Protein AF-A0A962MGS2-F1 (afdb_monomer_lite)

Structure (mmCIF, N/CA/C/O backbone):
data_AF-A0A962MGS2-F1
#
_entry.id   AF-A0A962MGS2-F1
#
loop_
_atom_site.group_PDB
_atom_site.id
_atom_site.type_symbol
_atom_site.label_atom_id
_atom_site.label_alt_id
_atom_site.label_comp_id
_atom_site.label_asym_id
_atom_site.label_entity_id
_atom_site.label_seq_id
_atom_site.pdbx_PDB_ins_code
_atom_site.Cartn_x
_atom_site.Cartn_y
_atom_site.Cartn_z
_atom_site.occupancy
_atom_site.B_iso_or_equiv
_atom_site.auth_seq_id
_atom_site.auth_comp_id
_atom_site.auth_asym_id
_atom_site.auth_atom_id
_atom_site.pdbx_PDB_model_num
ATOM 1 N N . MET A 1 1 ? 23.461 -25.907 -9.155 1.00 43.25 1 MET A N 1
ATOM 2 C CA . MET A 1 1 ? 22.920 -25.373 -10.423 1.00 43.25 1 MET A CA 1
ATOM 3 C C . MET A 1 1 ? 23.420 -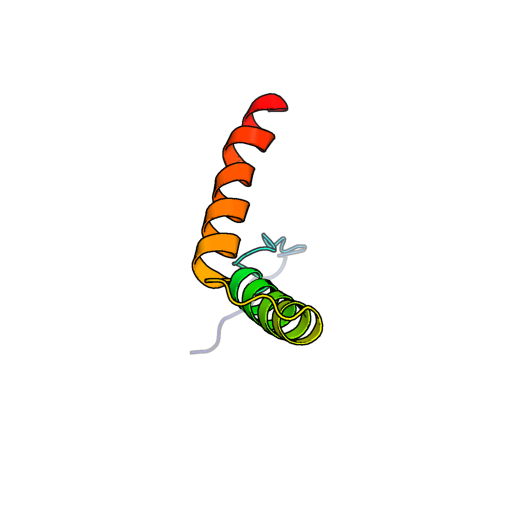23.944 -10.559 1.00 43.25 1 MET A C 1
ATOM 5 O O . MET A 1 1 ? 22.983 -23.098 -9.795 1.00 43.25 1 MET A O 1
ATOM 9 N N . SER A 1 2 ? 24.421 -23.711 -11.411 1.00 50.06 2 SER A N 1
ATOM 10 C CA . SER A 1 2 ? 24.987 -22.376 -11.649 1.00 50.06 2 SER A CA 1
ATOM 11 C C . SER A 1 2 ? 24.269 -21.766 -12.848 1.00 50.06 2 SER A C 1
ATOM 13 O O . SER A 1 2 ? 24.254 -22.383 -13.912 1.00 50.06 2 SER A O 1
ATOM 15 N N . ALA A 1 3 ? 23.621 -20.616 -12.670 1.00 59.44 3 ALA A N 1
ATOM 16 C CA . ALA A 1 3 ? 22.991 -19.902 -13.773 1.00 59.44 3 ALA A CA 1
ATOM 17 C C . ALA A 1 3 ? 24.080 -19.180 -14.575 1.00 59.44 3 ALA A C 1
ATOM 19 O O . ALA A 1 3 ? 24.728 -18.259 -14.079 1.00 59.44 3 ALA A O 1
ATOM 20 N N . THR A 1 4 ? 24.302 -19.605 -15.815 1.00 63.03 4 THR A N 1
ATOM 21 C CA . THR A 1 4 ? 25.169 -18.906 -16.763 1.00 63.03 4 THR A CA 1
ATOM 22 C C . THR A 1 4 ? 24.499 -17.592 -17.162 1.00 63.03 4 THR A C 1
ATOM 24 O O . THR A 1 4 ? 23.464 -17.591 -17.829 1.00 63.03 4 THR A O 1
ATOM 27 N N . VAL A 1 5 ? 25.074 -16.459 -16.754 1.00 66.38 5 VAL A N 1
ATOM 28 C CA . VAL A 1 5 ? 24.658 -15.143 -17.254 1.00 66.38 5 VAL A CA 1
ATOM 29 C C . VAL A 1 5 ? 25.003 -15.083 -18.743 1.00 66.38 5 VAL A C 1
ATOM 31 O O . VAL A 1 5 ? 26.172 -15.139 -19.120 1.00 66.38 5 VAL A O 1
ATOM 34 N N . SER A 1 6 ? 23.977 -15.013 -19.592 1.00 65.50 6 SER A N 1
ATOM 35 C CA . SER A 1 6 ? 24.141 -14.825 -21.038 1.00 65.50 6 SER A CA 1
ATOM 36 C C . SER A 1 6 ? 24.740 -13.440 -21.307 1.00 65.50 6 SER A C 1
ATOM 38 O O . SER A 1 6 ? 24.255 -12.459 -20.731 1.00 65.50 6 SER A O 1
ATOM 40 N N . PRO A 1 7 ? 25.772 -13.304 -22.159 1.00 72.44 7 PRO A N 1
ATOM 41 C CA . PRO A 1 7 ? 26.318 -11.992 -22.451 1.00 72.44 7 PRO A CA 1
ATOM 42 C C . PRO A 1 7 ? 25.274 -11.139 -23.196 1.00 72.44 7 PRO A C 1
ATOM 44 O O . PRO A 1 7 ? 24.736 -11.556 -24.218 1.00 72.44 7 PRO A O 1
AT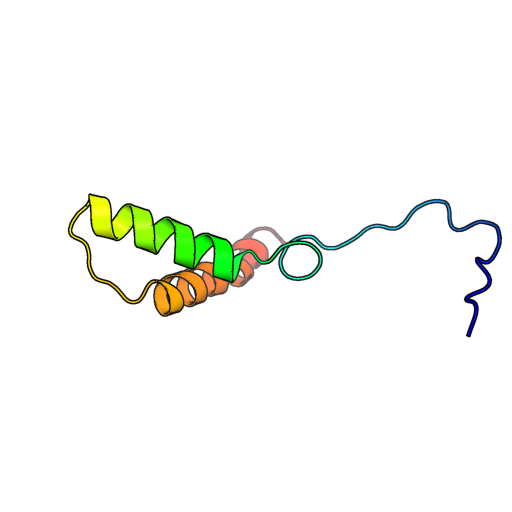OM 47 N N . ALA A 1 8 ? 25.063 -9.929 -22.654 1.00 75.56 8 ALA A N 1
ATOM 48 C CA . ALA A 1 8 ? 24.360 -8.753 -23.190 1.00 75.56 8 ALA A CA 1
ATOM 49 C C . ALA A 1 8 ? 22.909 -8.441 -22.748 1.00 75.56 8 ALA A C 1
ATOM 51 O O . ALA A 1 8 ? 22.244 -7.652 -23.421 1.00 75.56 8 ALA A O 1
ATOM 52 N N . VAL A 1 9 ? 22.425 -8.901 -21.586 1.00 83.81 9 VAL A N 1
ATOM 53 C CA . VAL A 1 9 ? 21.321 -8.161 -20.929 1.00 83.81 9 VAL A CA 1
ATOM 54 C C . VAL A 1 9 ? 21.882 -6.837 -20.398 1.00 83.81 9 VAL A C 1
ATOM 56 O O . VAL A 1 9 ? 22.712 -6.833 -19.494 1.00 83.81 9 VAL A O 1
ATOM 59 N N . LYS A 1 10 ? 21.468 -5.710 -20.994 1.00 88.81 10 LYS A N 1
ATOM 60 C CA . LYS A 1 10 ? 21.953 -4.361 -20.632 1.00 88.81 10 LYS A CA 1
ATOM 61 C C . LYS A 1 10 ? 21.097 -3.657 -19.579 1.00 88.81 10 LYS A C 1
ATOM 63 O O . LYS A 1 10 ? 21.591 -2.762 -18.905 1.00 88.81 10 LYS A O 1
ATOM 68 N N . ALA A 1 11 ? 19.827 -4.035 -19.461 1.00 90.12 11 ALA A N 1
ATOM 69 C CA . ALA A 1 11 ? 18.899 -3.466 -18.496 1.00 90.12 11 ALA A CA 1
ATOM 70 C C . ALA A 1 11 ? 17.855 -4.506 -18.086 1.00 90.12 11 ALA A C 1
ATOM 72 O O . ALA A 1 11 ? 17.398 -5.294 -18.915 1.00 90.12 11 ALA A O 1
ATOM 73 N N . LEU A 1 12 ? 17.473 -4.469 -16.811 1.00 93.06 12 LEU A N 1
ATOM 74 C CA . LEU A 1 12 ? 16.311 -5.164 -16.277 1.00 93.06 12 LEU A CA 1
ATOM 75 C C . LEU A 1 12 ? 15.449 -4.130 -15.562 1.00 93.06 12 LEU A C 1
ATOM 77 O O . LEU A 1 12 ? 15.929 -3.422 -14.678 1.00 93.06 12 LEU A O 1
ATOM 81 N N . THR A 1 13 ? 14.188 -4.040 -15.959 1.00 95.31 13 THR A N 1
ATOM 82 C CA . THR A 1 13 ? 13.201 -3.177 -15.315 1.00 95.31 13 THR A CA 1
ATOM 83 C C . THR A 1 13 ? 12.252 -4.030 -14.505 1.00 95.31 13 THR A C 1
ATOM 85 O O . THR A 1 13 ? 11.800 -5.073 -14.978 1.00 95.31 13 THR A O 1
ATOM 88 N N . PHE A 1 14 ? 11.920 -3.558 -13.312 1.00 96.25 14 PHE A N 1
ATOM 89 C CA . PHE A 1 14 ? 11.006 -4.241 -12.418 1.00 96.25 14 PHE A CA 1
ATOM 90 C C . PHE A 1 14 ? 9.793 -3.356 -12.185 1.00 96.25 14 PHE A C 1
ATOM 92 O O . PHE A 1 14 ? 9.924 -2.153 -11.951 1.00 96.25 14 PHE A O 1
ATOM 99 N N . ASP A 1 15 ? 8.618 -3.976 -12.222 1.00 96.19 15 ASP A N 1
ATOM 100 C CA . ASP A 1 15 ? 7.491 -3.438 -11.475 1.00 96.19 15 ASP A CA 1
ATOM 101 C C . ASP A 1 15 ? 7.895 -3.301 -9.995 1.00 96.19 15 ASP A C 1
ATOM 103 O O . ASP A 1 15 ? 8.744 -4.045 -9.506 1.00 96.19 15 ASP A O 1
ATOM 107 N N . VAL A 1 16 ? 7.340 -2.321 -9.285 1.00 95.94 16 VAL A N 1
ATOM 108 C CA . VAL A 1 16 ? 7.807 -1.977 -7.932 1.00 95.94 16 VAL A CA 1
ATOM 109 C C . VAL A 1 16 ? 6.863 -2.524 -6.866 1.00 95.94 16 VAL A C 1
ATOM 111 O O . VAL A 1 16 ? 7.302 -3.222 -5.950 1.00 95.94 16 VAL A O 1
ATOM 114 N N . PHE A 1 17 ? 5.565 -2.236 -6.959 1.00 94.06 17 PHE A N 1
ATOM 115 C CA . PHE A 1 17 ? 4.611 -2.560 -5.898 1.00 94.06 17 PHE A CA 1
ATOM 116 C C . PHE A 1 17 ? 4.188 -4.028 -5.937 1.00 94.06 17 PHE A C 1
ATOM 118 O O . PHE A 1 17 ? 3.451 -4.451 -6.818 1.00 94.06 17 PHE A O 1
ATOM 125 N N . GLY A 1 18 ? 4.596 -4.797 -4.927 1.00 94.00 18 GLY A N 1
ATOM 126 C CA . GLY A 1 18 ? 4.329 -6.234 -4.831 1.00 94.00 18 GLY A CA 1
ATOM 127 C C . GLY A 1 18 ? 5.413 -7.082 -5.492 1.00 94.00 18 GLY A C 1
ATOM 128 O O . GLY A 1 18 ? 5.645 -8.203 -5.054 1.00 94.00 18 GLY A O 1
ATOM 129 N N . THR A 1 19 ? 6.125 -6.527 -6.475 1.00 96.75 19 THR A N 1
ATOM 130 C CA . THR A 1 19 ? 7.281 -7.175 -7.105 1.00 96.75 19 THR A CA 1
ATOM 131 C C . THR A 1 19 ? 8.585 -6.896 -6.344 1.00 96.75 19 THR A C 1
ATOM 133 O O . THR A 1 19 ? 9.338 -7.824 -6.065 1.00 96.75 19 THR A O 1
ATOM 136 N N . VAL A 1 20 ? 8.856 -5.637 -5.973 1.00 97.88 20 VAL A N 1
ATOM 137 C CA . VAL A 1 20 ? 10.082 -5.234 -5.246 1.00 97.88 20 VAL A CA 1
ATOM 138 C C . VAL A 1 20 ? 9.791 -4.896 -3.786 1.00 97.88 20 VAL A C 1
ATOM 140 O O . VAL A 1 20 ? 10.614 -5.177 -2.917 1.00 97.88 20 VAL A O 1
ATOM 143 N N . VAL A 1 21 ? 8.633 -4.293 -3.498 1.00 97.19 21 VAL A N 1
ATOM 144 C CA . VAL A 1 21 ? 8.282 -3.845 -2.141 1.00 97.19 21 VAL A CA 1
ATOM 145 C C . VAL A 1 21 ? 6.979 -4.455 -1.639 1.00 97.19 21 VAL A C 1
ATOM 147 O O . VAL A 1 21 ? 5.974 -4.497 -2.357 1.00 97.19 21 VAL A O 1
ATOM 150 N N . ASP A 1 22 ? 6.970 -4.840 -0.360 1.00 97.94 22 ASP A N 1
ATOM 151 C CA . ASP A 1 22 ? 5.743 -5.131 0.384 1.00 97.94 22 ASP A CA 1
ATOM 152 C C . ASP A 1 22 ? 5.057 -3.820 0.797 1.00 97.94 22 ASP A C 1
ATOM 154 O O . ASP A 1 22 ? 5.244 -3.280 1.895 1.00 97.94 22 ASP A O 1
ATOM 158 N N . TRP A 1 23 ? 4.268 -3.285 -0.132 1.00 97.62 23 TRP A N 1
ATOM 159 C CA . TRP A 1 23 ? 3.467 -2.089 0.104 1.00 97.62 23 TRP A CA 1
ATOM 160 C C . TRP A 1 23 ? 2.353 -2.352 1.125 1.00 97.62 23 TRP A C 1
ATOM 162 O O . TRP A 1 23 ? 2.110 -1.508 1.986 1.00 97.62 23 TRP A O 1
ATOM 172 N N . ARG A 1 24 ? 1.702 -3.522 1.077 1.00 97.88 24 ARG A N 1
ATOM 173 C CA . ARG A 1 24 ? 0.529 -3.828 1.908 1.00 97.88 24 ARG A CA 1
ATOM 174 C C . ARG A 1 24 ? 0.913 -3.902 3.380 1.00 97.88 24 ARG A C 1
ATOM 176 O O . ARG A 1 2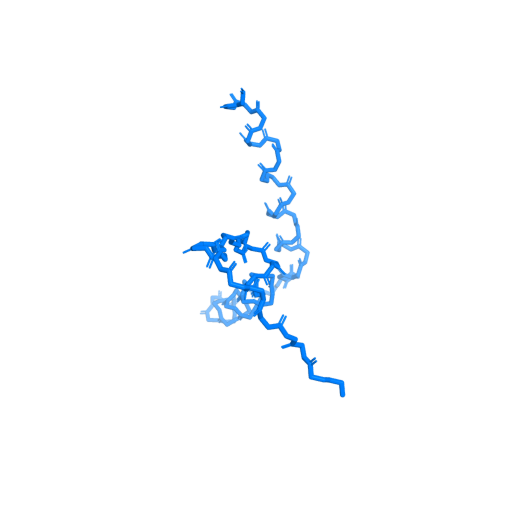4 ? 0.303 -3.222 4.204 1.00 97.88 24 ARG A O 1
ATOM 183 N N . GLY A 1 25 ? 1.939 -4.685 3.710 1.00 98.06 25 GLY A N 1
ATOM 184 C CA . GLY A 1 25 ? 2.417 -4.818 5.084 1.00 98.06 25 GLY A CA 1
ATOM 185 C C . GLY A 1 25 ? 2.968 -3.506 5.639 1.00 98.06 25 GLY A C 1
ATOM 186 O O . GLY A 1 25 ? 2.744 -3.191 6.809 1.00 98.06 25 GLY A O 1
ATOM 187 N N . SER A 1 26 ? 3.623 -2.701 4.796 1.00 97.94 26 SER A N 1
ATOM 188 C CA . SER A 1 26 ? 4.120 -1.381 5.198 1.00 97.94 26 SER A CA 1
ATOM 189 C C . SER A 1 26 ? 2.988 -0.421 5.566 1.00 97.94 26 SER A C 1
ATOM 191 O O . SER A 1 26 ? 3.037 0.168 6.644 1.00 97.94 26 SER A O 1
ATOM 193 N N . ILE A 1 27 ? 1.932 -0.341 4.749 1.00 97.81 27 ILE A N 1
ATOM 194 C CA . ILE A 1 27 ? 0.755 0.487 5.050 1.00 97.81 27 ILE A CA 1
ATOM 195 C C . ILE A 1 27 ? 0.047 0.023 6.327 1.00 97.81 27 ILE A C 1
ATOM 197 O O . ILE A 1 27 ? -0.253 0.851 7.185 1.00 97.81 27 ILE A O 1
ATOM 201 N N . ILE A 1 28 ? -0.184 -1.282 6.496 1.00 98.25 28 ILE A N 1
ATOM 202 C CA . ILE A 1 28 ? -0.859 -1.816 7.692 1.00 98.25 28 ILE A CA 1
ATOM 203 C C . ILE A 1 28 ? -0.079 -1.474 8.962 1.00 98.25 28 ILE A C 1
ATOM 205 O O . ILE A 1 28 ? -0.663 -1.018 9.944 1.00 98.25 28 ILE A O 1
ATOM 209 N N . ARG A 1 29 ? 1.243 -1.678 8.944 1.00 98.19 29 ARG A N 1
ATOM 210 C CA . ARG A 1 29 ? 2.113 -1.387 10.088 1.00 98.19 29 ARG A CA 1
ATOM 211 C C . ARG A 1 29 ? 2.058 0.093 10.457 1.00 98.19 29 ARG A C 1
ATOM 213 O O . ARG A 1 29 ? 1.861 0.425 11.622 1.00 98.19 29 ARG A O 1
ATOM 220 N N . GLU A 1 30 ? 2.218 0.967 9.471 1.00 97.88 30 GLU A N 1
ATOM 221 C CA . GLU A 1 30 ? 2.315 2.405 9.707 1.00 97.88 30 GLU A CA 1
AT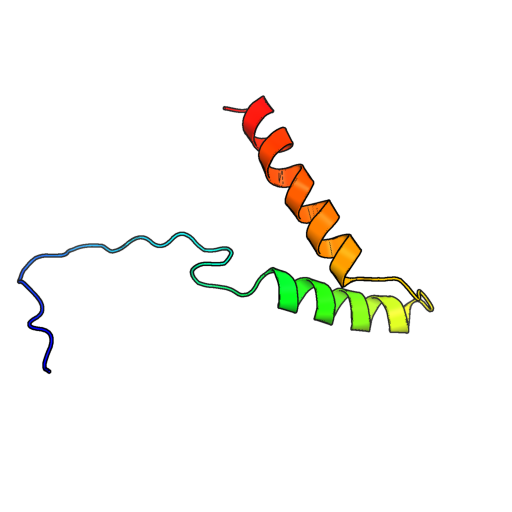OM 222 C C . GLU A 1 30 ? 0.975 3.014 10.131 1.00 97.88 30 GLU A C 1
ATOM 224 O O . GLU A 1 30 ? 0.929 3.784 11.091 1.00 97.88 30 GLU A O 1
ATOM 229 N N . LEU A 1 31 ? -0.131 2.588 9.513 1.00 97.56 31 LEU A N 1
ATOM 230 C CA . LEU A 1 31 ? -1.475 2.967 9.951 1.00 97.56 31 LEU A CA 1
ATOM 231 C C . LEU A 1 31 ? -1.829 2.387 11.320 1.00 97.56 31 LEU A C 1
ATOM 233 O O . LEU A 1 31 ? -2.508 3.055 12.092 1.00 97.56 31 LEU A O 1
ATOM 237 N N . GLY A 1 32 ? -1.330 1.198 11.661 1.00 97.50 32 GLY A N 1
ATOM 238 C CA . GLY A 1 32 ? -1.454 0.633 13.002 1.00 97.50 32 GLY A CA 1
ATOM 239 C C . GLY A 1 32 ? -0.813 1.530 14.061 1.00 97.50 32 GLY A C 1
ATOM 240 O O . GLY A 1 32 ? -1.473 1.913 15.028 1.00 97.50 32 GLY A O 1
ATOM 241 N N . THR A 1 33 ? 0.447 1.923 13.856 1.00 97.50 33 THR A N 1
ATOM 242 C CA . THR A 1 33 ? 1.160 2.840 14.762 1.00 97.50 33 THR A CA 1
ATOM 243 C C . THR A 1 33 ? 0.501 4.219 14.809 1.00 97.50 33 THR A C 1
ATOM 245 O O . THR A 1 33 ? 0.272 4.769 15.887 1.00 97.50 33 THR A O 1
ATOM 248 N N . TRP A 1 34 ? 0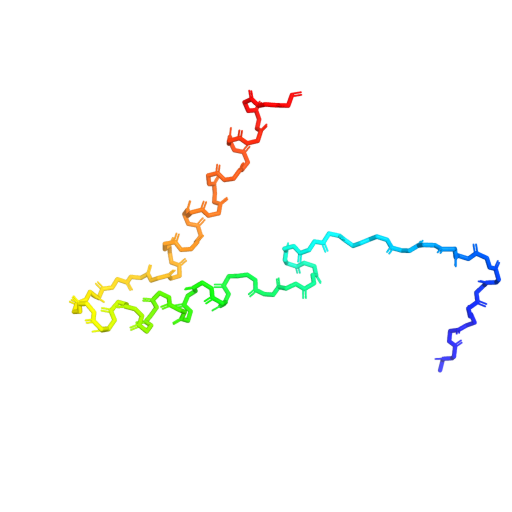.157 4.781 13.652 1.00 97.75 34 TRP A N 1
ATOM 249 C CA . TRP A 1 34 ? -0.509 6.078 13.574 1.00 97.75 34 TRP A CA 1
ATOM 250 C C . TRP A 1 34 ? -1.888 6.058 14.248 1.00 97.75 34 TRP A C 1
ATOM 252 O O . TRP A 1 34 ? -2.213 6.967 15.010 1.00 97.75 34 TRP A O 1
ATOM 262 N N . GLY A 1 35 ? -2.669 5.002 14.020 1.00 97.19 35 GLY A N 1
ATOM 263 C CA . GLY A 1 35 ? -3.991 4.803 14.600 1.00 97.19 35 GLY A CA 1
ATOM 264 C C . GLY A 1 35 ? -3.938 4.732 16.120 1.00 97.19 35 GLY A C 1
ATOM 265 O O . GLY A 1 35 ? -4.679 5.454 16.784 1.00 97.19 35 GLY A O 1
ATOM 266 N N . GLN A 1 36 ? -2.990 3.973 16.678 1.00 96.38 36 GLN A N 1
ATOM 267 C CA . GLN A 1 36 ? -2.748 3.930 18.126 1.00 96.38 36 GLN A CA 1
ATOM 268 C C . GLN A 1 36 ? -2.464 5.326 18.698 1.00 96.38 36 GLN A C 1
ATOM 270 O O . GLN A 1 36 ? -3.103 5.734 19.666 1.00 96.38 36 GLN A O 1
ATOM 275 N N . ASN A 1 37 ? -1.592 6.103 18.046 1.00 97.06 37 ASN A N 1
ATOM 276 C CA . ASN A 1 37 ? -1.264 7.473 18.465 1.00 97.06 37 ASN A CA 1
ATOM 277 C C . ASN A 1 37 ? -2.455 8.444 18.381 1.00 97.06 37 ASN A C 1
ATOM 279 O O . ASN A 1 37 ? -2.441 9.503 19.008 1.00 97.06 37 ASN A O 1
ATOM 283 N N . LYS A 1 38 ? -3.476 8.112 17.585 1.00 96.62 38 LYS A N 1
ATOM 284 C CA . LYS A 1 38 ? -4.701 8.904 17.408 1.00 96.62 38 LYS A CA 1
ATOM 285 C C . LYS A 1 38 ? -5.907 8.343 18.164 1.00 96.62 38 LYS A C 1
ATOM 287 O O . LYS A 1 38 ? -6.981 8.929 18.073 1.00 96.62 38 LYS A O 1
ATOM 292 N N . GLY A 1 39 ? -5.748 7.241 18.900 1.00 96.69 39 GLY A N 1
ATOM 293 C CA . GLY A 1 39 ? -6.859 6.556 19.566 1.00 96.69 39 GLY A CA 1
ATOM 294 C C . GLY A 1 39 ? -7.865 5.929 18.592 1.00 96.69 39 GLY A C 1
ATOM 295 O O . GLY A 1 39 ? -9.027 5.745 18.944 1.00 96.69 39 GLY A O 1
ATOM 296 N N . LEU A 1 40 ? -7.442 5.622 17.363 1.00 96.25 40 LEU A N 1
ATOM 297 C CA . LEU A 1 40 ? -8.266 4.994 16.335 1.00 96.25 40 LEU A CA 1
ATOM 298 C C . LEU A 1 40 ? -8.010 3.486 16.308 1.00 96.25 40 LEU A C 1
ATOM 300 O O . LEU A 1 40 ? -6.885 3.039 16.078 1.00 96.25 40 LEU A O 1
ATOM 304 N N . SER A 1 41 ? -9.077 2.711 16.497 1.00 92.62 41 SER A N 1
ATOM 305 C CA . SER A 1 41 ? -9.077 1.257 16.339 1.00 92.62 41 SER A CA 1
ATOM 306 C C . SER A 1 41 ? -9.899 0.892 15.107 1.00 92.62 41 SER A C 1
ATOM 308 O O . SER A 1 41 ? -11.106 1.120 15.079 1.00 92.62 41 SER A O 1
ATOM 310 N N . THR A 1 42 ? -9.229 0.373 14.080 1.00 93.81 42 THR A N 1
ATOM 311 C CA . THR A 1 42 ? -9.819 0.006 12.787 1.00 93.81 42 THR A CA 1
ATOM 312 C C . THR A 1 42 ? -9.096 -1.215 12.227 1.00 93.81 42 THR A C 1
ATOM 314 O O . THR A 1 42 ? -7.937 -1.469 12.560 1.00 93.81 42 THR A O 1
ATOM 317 N N . ASP A 1 43 ? -9.763 -1.948 11.335 1.00 97.19 43 ASP A N 1
ATOM 318 C CA . ASP A 1 43 ? -9.111 -2.953 10.500 1.00 97.19 43 ASP A CA 1
ATOM 319 C C . ASP A 1 43 ? -8.268 -2.280 9.399 1.00 97.19 43 ASP A C 1
ATOM 321 O O . ASP A 1 43 ? -8.739 -1.948 8.307 1.00 97.19 43 ASP A O 1
ATOM 325 N N . TRP A 1 44 ? -6.990 -2.059 9.705 1.00 97.56 44 TRP A N 1
ATOM 326 C CA . TRP A 1 44 ? -6.038 -1.451 8.774 1.00 97.56 44 TRP A CA 1
ATOM 327 C C . TRP A 1 44 ? -5.714 -2.343 7.571 1.00 97.56 44 TRP A C 1
ATOM 329 O O . TRP A 1 44 ? -5.300 -1.827 6.532 1.00 97.56 44 TRP A O 1
ATOM 339 N N . ALA A 1 45 ? -5.922 -3.660 7.681 1.00 97.81 45 ALA A N 1
ATOM 340 C CA . ALA A 1 45 ? -5.747 -4.582 6.566 1.00 97.81 45 ALA A CA 1
ATOM 341 C C . ALA A 1 45 ? -6.877 -4.411 5.547 1.00 97.81 45 ALA A C 1
ATOM 343 O O . ALA A 1 45 ? -6.600 -4.175 4.370 1.00 97.81 45 ALA A O 1
ATOM 344 N N . ALA A 1 46 ? -8.129 -4.408 6.014 1.00 98.00 46 ALA A N 1
ATOM 345 C CA . ALA A 1 46 ? -9.283 -4.116 5.167 1.00 98.00 46 ALA A CA 1
ATOM 346 C C . ALA A 1 46 ? -9.195 -2.714 4.541 1.00 98.00 46 ALA A C 1
ATOM 348 O O . ALA A 1 46 ? -9.513 -2.543 3.363 1.00 98.00 46 ALA A O 1
ATOM 349 N N . PHE A 1 47 ? -8.705 -1.718 5.290 1.00 97.38 47 PHE A N 1
ATOM 350 C CA . PHE A 1 47 ? -8.449 -0.380 4.750 1.00 97.38 47 PHE A CA 1
ATOM 351 C C . PHE A 1 47 ? -7.422 -0.399 3.608 1.00 97.38 47 PHE A C 1
ATOM 353 O O . PHE A 1 47 ? -7.675 0.176 2.550 1.00 97.38 47 PHE A O 1
ATOM 360 N N . ALA A 1 48 ? -6.272 -1.055 3.800 1.00 97.62 48 ALA A N 1
ATOM 361 C CA . ALA A 1 48 ? -5.223 -1.121 2.782 1.00 97.62 48 ALA A CA 1
ATOM 362 C C . ALA A 1 48 ? -5.719 -1.803 1.496 1.00 97.62 48 ALA A C 1
ATOM 364 O O . ALA A 1 48 ? -5.428 -1.332 0.392 1.00 97.62 48 ALA A O 1
ATOM 365 N N . ASP A 1 49 ? -6.513 -2.866 1.638 1.00 97.62 49 ASP A N 1
ATOM 366 C CA . ASP A 1 49 ? -7.092 -3.598 0.510 1.00 97.62 49 ASP A CA 1
ATOM 367 C C . ASP A 1 49 ? -8.136 -2.748 -0.237 1.00 97.62 49 ASP A C 1
ATOM 369 O O . ASP A 1 49 ? -8.077 -2.626 -1.466 1.00 97.62 49 ASP A O 1
ATOM 373 N N . ALA A 1 50 ? -9.035 -2.077 0.492 1.00 97.31 50 ALA A N 1
ATOM 374 C CA . ALA A 1 50 ? -10.015 -1.158 -0.088 1.00 97.31 50 ALA A CA 1
ATOM 375 C C . ALA A 1 50 ? -9.344 0.028 -0.797 1.00 97.31 50 ALA A C 1
ATOM 377 O O . ALA A 1 50 ? -9.756 0.417 -1.891 1.00 97.31 50 ALA A O 1
ATOM 378 N N . TRP A 1 51 ? -8.273 0.575 -0.219 1.00 96.25 51 TRP A N 1
ATOM 379 C CA . TRP A 1 51 ? -7.519 1.659 -0.837 1.00 96.25 51 TRP A CA 1
ATOM 380 C C . TRP A 1 51 ? -6.848 1.207 -2.138 1.00 96.25 51 TRP A C 1
ATOM 382 O O . TRP A 1 51 ? -6.946 1.899 -3.156 1.00 96.25 51 TRP A O 1
ATOM 392 N N . ARG A 1 52 ? -6.231 0.017 -2.155 1.00 96.12 52 ARG A N 1
ATOM 393 C CA . ARG A 1 52 ? -5.614 -0.529 -3.373 1.00 96.12 52 ARG A CA 1
ATOM 394 C C . ARG A 1 52 ? -6.636 -0.795 -4.474 1.00 96.12 52 ARG A C 1
ATOM 396 O O . ARG A 1 52 ? -6.313 -0.574 -5.642 1.00 96.12 52 ARG A O 1
ATOM 403 N N . ALA A 1 53 ? -7.853 -1.215 -4.130 1.00 95.62 53 ALA A N 1
ATOM 404 C CA . ALA A 1 53 ? -8.917 -1.466 -5.102 1.00 95.62 53 ALA A CA 1
ATOM 405 C C . ALA A 1 53 ? -9.284 -0.219 -5.933 1.00 95.62 53 ALA A C 1
ATOM 407 O O . ALA A 1 53 ? -9.691 -0.349 -7.084 1.00 95.62 53 ALA A O 1
ATOM 408 N N . LEU A 1 54 ? -9.064 0.990 -5.401 1.00 94.69 54 LEU A N 1
ATOM 409 C CA . LEU A 1 54 ? -9.309 2.252 -6.112 1.00 94.69 54 LEU A CA 1
ATOM 410 C C . LEU A 1 54 ? -8.250 2.577 -7.177 1.00 94.69 54 LEU A C 1
ATOM 412 O O . LEU A 1 54 ? -8.473 3.449 -8.020 1.00 94.69 54 LEU A O 1
ATOM 416 N N . TYR A 1 55 ? -7.105 1.889 -7.166 1.00 91.25 55 TYR A N 1
ATOM 417 C CA . TYR A 1 55 ? -6.011 2.157 -8.097 1.00 91.25 55 TYR A CA 1
ATOM 418 C C . TYR A 1 55 ? -6.405 1.883 -9.554 1.00 91.25 55 TYR A C 1
ATOM 420 O O . TYR A 1 55 ? -6.236 2.759 -10.399 1.00 91.25 55 TYR A O 1
ATOM 428 N N . GLN A 1 56 ? -6.970 0.706 -9.847 1.00 87.44 56 GLN A N 1
ATOM 429 C CA . GLN A 1 56 ? -7.355 0.329 -11.216 1.00 87.44 56 GLN A CA 1
ATOM 430 C C . GLN A 1 56 ? -8.412 1.275 -11.816 1.00 87.44 56 GLN A C 1
ATOM 432 O O . GLN A 1 56 ? -8.120 1.873 -12.852 1.00 87.44 56 GLN A O 1
ATOM 437 N N . PRO A 1 57 ? -9.554 1.540 -11.146 1.00 90.25 57 PRO A N 1
ATOM 438 C CA . PRO A 1 57 ? -10.549 2.487 -11.650 1.00 90.25 57 PRO A CA 1
ATOM 439 C C . PRO A 1 57 ? -9.986 3.888 -11.903 1.00 90.25 57 PRO A C 1
ATOM 441 O O . PRO A 1 57 ? -10.402 4.578 -12.828 1.00 90.25 57 PRO A O 1
ATOM 444 N N . THR A 1 58 ? -9.036 4.338 -11.079 1.00 89.62 58 THR A N 1
ATOM 445 C CA . THR A 1 58 ? -8.421 5.660 -11.250 1.00 89.62 58 THR A CA 1
ATOM 446 C C . THR A 1 58 ? -7.503 5.694 -12.473 1.00 89.62 58 THR A C 1
ATOM 448 O O . THR A 1 58 ? -7.529 6.669 -13.220 1.00 89.62 58 THR A O 1
ATOM 451 N N . MET A 1 59 ? -6.723 4.633 -12.708 1.00 87.88 59 MET A N 1
ATOM 452 C CA . MET A 1 59 ? -5.856 4.521 -13.888 1.00 87.88 59 MET A CA 1
ATOM 453 C C . MET A 1 59 ? -6.649 4.420 -15.191 1.00 87.88 59 MET A C 1
ATOM 455 O O . MET A 1 59 ? -6.235 4.991 -16.194 1.00 87.88 59 MET A O 1
ATOM 459 N N . GLU A 1 60 ? -7.807 3.760 -15.182 1.00 88.94 60 GLU A N 1
ATOM 460 C CA . GLU A 1 60 ? -8.685 3.657 -16.357 1.00 88.94 60 GLU A CA 1
ATOM 461 C C . GLU A 1 60 ? -9.186 5.016 -16.864 1.00 88.94 60 GLU A C 1
ATOM 463 O O . GLU A 1 60 ? -9.426 5.172 -18.054 1.00 88.94 60 GLU A O 1
ATOM 468 N N . ARG A 1 61 ? -9.299 6.028 -15.996 1.00 87.50 61 ARG A N 1
ATOM 469 C CA . ARG A 1 61 ? -9.762 7.375 -16.386 1.00 87.50 61 ARG A CA 1
ATOM 470 C C . ARG A 1 61 ? -8.750 8.158 -17.218 1.00 87.5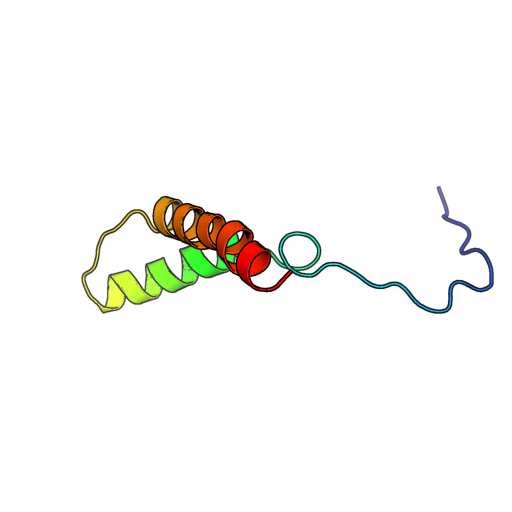0 61 ARG A C 1
ATOM 472 O O . ARG A 1 61 ? -9.116 9.169 -17.810 1.00 87.50 61 ARG A O 1
ATOM 479 N N . VAL A 1 62 ? -7.486 7.749 -17.184 1.00 85.88 62 VAL A N 1
ATOM 480 C CA . VAL A 1 62 ? -6.355 8.445 -17.817 1.00 85.88 62 VAL A CA 1
ATOM 481 C C . VAL A 1 62 ? -5.595 7.543 -18.789 1.00 85.88 62 VAL A C 1
ATOM 483 O O . VAL A 1 62 ? -4.490 7.887 -19.205 1.00 85.88 62 VAL A O 1
ATOM 486 N N . ARG A 1 63 ? -6.169 6.381 -19.110 1.00 70.38 63 ARG A N 1
ATOM 487 C CA . ARG A 1 63 ? -5.635 5.412 -20.062 1.00 70.38 63 ARG A CA 1
ATOM 488 C C . ARG A 1 63 ? -6.194 5.677 -21.453 1.00 70.38 63 ARG A C 1
ATOM 490 O O . ARG A 1 63 ? -5.402 5.519 -22.405 1.00 70.38 63 ARG A O 1
#

Radius of gyration: 18.44 Å; chains: 1; bounding box: 37×34×43 Å

Secondary structure (DSSP, 8-state):
------TT--------BTTTB-HHHHHHHHHHHHHHHHT----HHHHHHHHHHTHHHHHHTT-

Foldseek 3Di:
DDDDDDPDPPDDDDDPDPTPDPPLVVQLVVCVVVCVVVVHDDDSNVVSVVVVVVVVVVVVVVD

pLDDT: mean 90.41, std 12.34, range [43.25, 98.25]

Sequence (63 aa):
MSATVSPAVKALTFDVFGTVVDWRGSIIRELGTWGQNKGLSTDWAAFADAWRALYQPTMERVR